Protein AF-A0A930ASU8-F1 (afdb_monomer_lite)

Sequence (53 aa):
MTKKEVPLKSHERLDRLEKENIDIIQSREVFSFSLDAVLLADFANIAKSRKAT

Radius of gyration: 14.81 Å; chains: 1; bounding box: 30×34×33 Å

pLDDT: mean 84.67, std 13.15, range [44.28, 95.0]

Structure (mmCIF, N/CA/C/O backbone):
data_AF-A0A930ASU8-F1
#
_entry.id   AF-A0A930ASU8-F1
#
loop_
_atom_site.group_PDB
_atom_site.id
_atom_site.type_symbol
_atom_site.label_atom_id
_atom_site.label_alt_id
_atom_site.label_comp_id
_atom_site.label_asym_id
_atom_site.label_entity_id
_atom_site.label_seq_id
_atom_site.pdbx_PDB_ins_code
_atom_site.Cartn_x
_atom_site.Cartn_y
_atom_site.Cartn_z
_atom_site.occupancy
_atom_site.B_iso_or_equiv
_atom_site.auth_seq_id
_atom_site.auth_comp_id
_atom_site.auth_asym_id
_atom_site.auth_atom_id
_atom_site.pdbx_PDB_model_num
ATOM 1 N N . MET A 1 1 ? -16.545 -10.519 -9.145 1.00 44.28 1 MET A N 1
ATOM 2 C CA . MET A 1 1 ? -15.471 -9.510 -9.018 1.00 44.28 1 MET A CA 1
ATOM 3 C C . MET A 1 1 ? -14.821 -9.363 -10.382 1.00 44.28 1 MET A C 1
ATOM 5 O O . MET A 1 1 ? -14.238 -10.321 -10.871 1.00 44.28 1 MET A O 1
ATOM 9 N N . THR A 1 2 ? -15.027 -8.232 -11.048 1.00 49.12 2 THR A N 1
ATOM 10 C CA . THR A 1 2 ? -14.440 -7.925 -12.359 1.00 49.12 2 THR A CA 1
ATOM 11 C C . THR A 1 2 ? -12.939 -7.704 -12.183 1.00 49.12 2 THR A C 1
ATOM 13 O O . THR A 1 2 ? -12.524 -6.756 -11.523 1.00 49.12 2 THR A O 1
ATOM 16 N N . LYS A 1 3 ? -12.125 -8.620 -12.718 1.00 56.41 3 LYS A N 1
ATOM 17 C CA . LYS A 1 3 ? -10.661 -8.542 -12.685 1.00 56.41 3 LYS A CA 1
ATOM 18 C C . LYS A 1 3 ? -10.239 -7.307 -13.485 1.00 56.41 3 LYS A C 1
ATOM 20 O O . LYS A 1 3 ? -10.401 -7.281 -14.701 1.00 56.41 3 LYS A O 1
ATOM 25 N N . LYS A 1 4 ? -9.787 -6.256 -12.799 1.00 67.06 4 LYS A N 1
ATOM 26 C CA . LYS A 1 4 ? -9.273 -5.049 -13.450 1.00 67.06 4 LYS A CA 1
ATOM 27 C C . LYS A 1 4 ? -7.900 -5.403 -14.015 1.00 67.06 4 LYS A C 1
ATOM 29 O O . LYS A 1 4 ? -7.000 -5.744 -13.254 1.00 67.06 4 LYS A O 1
ATOM 34 N N . GLU A 1 5 ? -7.755 -5.401 -15.335 1.00 73.19 5 GLU A N 1
ATOM 35 C CA . GLU A 1 5 ? -6.460 -5.653 -15.969 1.00 73.19 5 GLU A CA 1
ATOM 36 C C . GLU A 1 5 ? -5.559 -4.438 -15.744 1.00 73.19 5 GLU A C 1
ATOM 38 O O . GLU A 1 5 ? -5.761 -3.367 -16.314 1.00 73.19 5 GLU A O 1
ATOM 43 N N . VAL A 1 6 ? -4.599 -4.595 -14.834 1.00 82.19 6 VAL A N 1
ATOM 44 C CA . VAL A 1 6 ? -3.571 -3.597 -14.552 1.00 82.19 6 VAL A CA 1
ATOM 45 C C . VAL A 1 6 ? -2.366 -3.917 -15.440 1.00 82.19 6 VAL A C 1
ATOM 47 O O . VAL A 1 6 ? -1.802 -5.004 -15.297 1.00 82.19 6 VAL A O 1
ATOM 50 N N . PRO A 1 7 ? -1.965 -3.028 -16.368 1.00 88.38 7 PRO A N 1
ATOM 51 C CA . PRO A 1 7 ? -0.789 -3.264 -17.196 1.00 88.38 7 PRO A CA 1
ATOM 52 C C . PRO A 1 7 ? 0.474 -3.214 -16.327 1.00 88.38 7 PRO A C 1
ATOM 54 O O . PRO A 1 7 ? 0.758 -2.187 -15.713 1.00 88.38 7 PRO A O 1
ATOM 57 N N . LEU A 1 8 ? 1.222 -4.319 -16.278 1.00 90.56 8 LEU A N 1
ATOM 58 C CA . LEU A 1 8 ? 2.497 -4.421 -15.560 1.00 90.56 8 LEU A CA 1
ATOM 59 C C . LEU A 1 8 ? 3.664 -4.090 -16.496 1.00 90.56 8 LEU A C 1
ATOM 61 O O . LEU A 1 8 ? 3.688 -4.528 -17.649 1.00 90.56 8 LEU A O 1
ATOM 65 N N . LYS A 1 9 ? 4.642 -3.330 -16.001 1.00 91.50 9 LYS A N 1
ATOM 66 C CA . LYS A 1 9 ? 5.911 -3.083 -16.698 1.00 91.50 9 LYS A CA 1
ATOM 67 C C . LYS A 1 9 ? 6.903 -4.223 -16.449 1.00 91.50 9 LYS A C 1
ATOM 69 O O . LYS A 1 9 ? 6.653 -5.143 -15.671 1.00 91.50 9 LYS A O 1
ATOM 74 N N . SER A 1 10 ? 8.057 -4.160 -17.114 1.00 91.38 10 SER A N 1
ATOM 75 C CA . SER A 1 10 ? 9.140 -5.119 -16.876 1.00 91.38 10 SER A CA 1
ATOM 76 C C . SER A 1 10 ? 9.532 -5.131 -15.395 1.00 91.38 10 SER A C 1
ATOM 78 O O . SER A 1 10 ? 9.705 -4.075 -14.792 1.00 91.38 10 SER A O 1
ATOM 80 N N . HIS A 1 11 ? 9.667 -6.333 -14.832 1.00 91.81 11 HIS A N 1
ATOM 81 C CA . HIS A 1 11 ? 10.082 -6.592 -13.443 1.00 91.81 11 HIS A CA 1
ATOM 82 C C . HIS A 1 11 ? 9.071 -6.163 -12.363 1.00 91.81 11 HIS A C 1
ATOM 84 O O . HIS A 1 11 ? 9.349 -6.306 -11.169 1.00 91.81 11 HIS A O 1
ATOM 90 N N . GLU A 1 12 ? 7.877 -5.722 -12.769 1.00 93.94 12 GLU A N 1
ATOM 91 C CA . GLU A 1 12 ? 6.726 -5.541 -11.889 1.00 93.94 12 GLU A CA 1
ATOM 92 C C . GLU A 1 12 ? 5.918 -6.842 -11.756 1.00 93.94 12 GLU A C 1
ATOM 94 O O . GLU A 1 12 ? 5.861 -7.681 -12.657 1.00 93.94 12 GLU A O 1
ATOM 99 N N . ARG A 1 13 ? 5.271 -7.006 -10.606 1.00 92.69 13 ARG A N 1
ATOM 100 C CA . ARG A 1 13 ? 4.332 -8.084 -10.293 1.00 92.69 13 ARG A CA 1
ATOM 101 C C . ARG A 1 13 ? 3.153 -7.521 -9.511 1.00 92.69 13 ARG A C 1
ATOM 103 O O . ARG A 1 13 ? 3.298 -6.517 -8.816 1.00 92.69 13 ARG A O 1
ATOM 110 N N . LEU A 1 14 ? 2.007 -8.180 -9.618 1.00 92.06 14 LEU A N 1
ATOM 111 C CA . LEU A 1 14 ? 0.826 -7.870 -8.824 1.00 92.06 14 LEU A CA 1
ATOM 112 C C . LEU A 1 14 ? 0.732 -8.866 -7.668 1.00 92.06 14 LEU A C 1
ATOM 114 O O . LEU A 1 14 ? 0.605 -10.065 -7.911 1.00 92.06 14 LEU A O 1
ATOM 118 N N . ASP 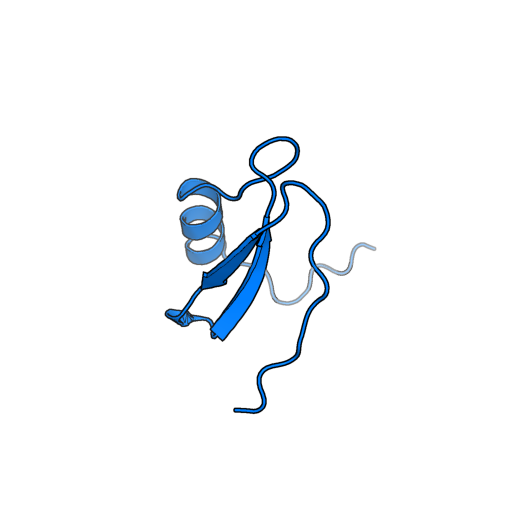A 1 15 ? 0.778 -8.363 -6.442 1.00 91.12 15 ASP A N 1
ATOM 119 C CA . ASP A 1 15 ? 0.568 -9.136 -5.220 1.00 91.12 15 ASP A CA 1
ATOM 120 C C . ASP A 1 15 ? -0.730 -8.672 -4.546 1.00 91.12 15 ASP A C 1
ATOM 122 O O . ASP A 1 15 ? -1.152 -7.522 -4.698 1.00 91.12 15 ASP A O 1
ATOM 126 N N . ARG A 1 16 ? -1.380 -9.569 -3.801 1.00 90.19 16 ARG A N 1
ATOM 127 C CA . ARG A 1 16 ? -2.661 -9.291 -3.145 1.00 90.19 16 ARG A CA 1
ATOM 128 C C . ARG A 1 16 ? -2.608 -9.593 -1.659 1.00 90.19 16 ARG A C 1
ATOM 130 O O . ARG A 1 16 ? -2.181 -10.667 -1.240 1.00 90.19 16 ARG A O 1
ATOM 137 N N . LEU A 1 17 ? -3.096 -8.650 -0.864 1.00 90.69 17 LEU A N 1
ATOM 138 C CA . LEU A 1 17 ? -3.359 -8.827 0.556 1.00 90.69 17 LEU A CA 1
ATOM 139 C C . LEU A 1 17 ? -4.809 -9.290 0.723 1.00 90.69 17 LEU A C 1
ATOM 141 O O . LEU A 1 17 ? -5.724 -8.475 0.818 1.00 90.69 17 LEU A O 1
ATOM 145 N N . GLU A 1 18 ? -5.009 -10.610 0.742 1.00 89.12 18 GLU A N 1
ATOM 146 C CA . GLU A 1 18 ? -6.340 -11.244 0.750 1.00 89.12 18 GLU A CA 1
ATOM 147 C C . GLU A 1 18 ? -7.234 -10.75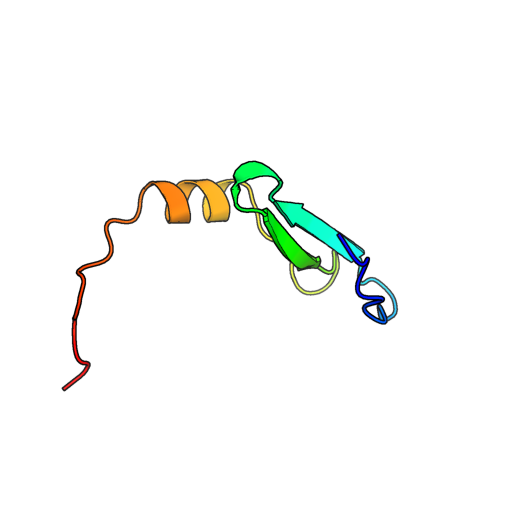7 1.902 1.00 89.12 18 GLU A C 1
ATOM 149 O O . GLU A 1 18 ? -8.405 -10.459 1.682 1.00 89.12 18 GLU A O 1
ATOM 154 N N . LYS A 1 19 ? -6.674 -10.613 3.114 1.00 89.44 19 LYS A N 1
ATOM 155 C CA . LYS A 1 19 ? -7.410 -10.167 4.313 1.00 89.44 19 LYS A CA 1
ATOM 156 C C . LYS A 1 19 ? -8.060 -8.792 4.120 1.00 89.44 19 LYS A C 1
ATOM 158 O O . LYS A 1 19 ? -9.213 -8.604 4.489 1.00 89.44 19 LYS A O 1
ATOM 163 N N . GLU A 1 20 ? -7.322 -7.860 3.525 1.00 88.69 20 GLU A N 1
ATOM 164 C CA . GLU A 1 20 ? -7.747 -6.466 3.354 1.00 88.69 20 GLU A CA 1
ATOM 165 C C . GLU A 1 20 ? -8.345 -6.206 1.962 1.00 88.69 20 GLU A C 1
ATOM 167 O O . GLU A 1 20 ? -8.802 -5.102 1.674 1.00 88.69 20 GLU A O 1
ATOM 172 N N . ASN A 1 21 ? -8.363 -7.223 1.088 1.00 90.12 21 ASN A N 1
ATOM 173 C CA . ASN A 1 21 ? -8.807 -7.127 -0.301 1.00 90.12 21 ASN A CA 1
ATOM 174 C C . ASN A 1 21 ? -8.087 -6.004 -1.086 1.00 90.12 21 ASN A C 1
ATOM 176 O O . ASN A 1 21 ? -8.704 -5.273 -1.863 1.00 90.12 21 ASN A O 1
ATOM 180 N N . ILE A 1 22 ? -6.776 -5.868 -0.866 1.00 90.62 22 ILE A N 1
ATOM 181 C CA . ILE A 1 22 ? -5.927 -4.850 -1.499 1.00 90.62 22 ILE A CA 1
ATOM 182 C C . ILE A 1 22 ? -5.009 -5.517 -2.520 1.00 90.62 22 ILE A C 1
ATOM 184 O O . ILE A 1 22 ? -4.303 -6.467 -2.186 1.00 90.62 22 ILE A O 1
ATOM 188 N N . ASP A 1 23 ? -4.967 -4.964 -3.729 1.00 91.44 23 ASP A N 1
ATOM 189 C CA . ASP A 1 23 ? -3.991 -5.319 -4.759 1.00 91.44 23 ASP A CA 1
ATOM 190 C C . ASP A 1 23 ? -2.863 -4.275 -4.781 1.00 91.44 23 ASP A C 1
ATOM 192 O O . ASP A 1 23 ? -3.124 -3.068 -4.755 1.00 91.44 23 ASP A O 1
ATOM 196 N N . ILE A 1 24 ? -1.607 -4.720 -4.844 1.00 92.19 24 ILE A N 1
ATOM 197 C CA . ILE A 1 24 ? -0.423 -3.855 -4.860 1.00 92.19 24 ILE A CA 1
ATOM 198 C C . ILE A 1 24 ? 0.560 -4.287 -5.949 1.00 92.19 24 ILE A C 1
ATOM 200 O O . ILE A 1 24 ? 0.871 -5.465 -6.114 1.00 92.19 24 ILE A O 1
ATOM 204 N N . ILE A 1 25 ? 1.069 -3.311 -6.701 1.00 93.38 25 ILE A N 1
ATOM 205 C CA . ILE A 1 25 ? 2.150 -3.531 -7.664 1.00 93.38 25 ILE A CA 1
ATOM 206 C C . ILE A 1 25 ? 3.478 -3.487 -6.912 1.00 93.38 25 ILE A C 1
ATOM 208 O O . ILE A 1 25 ? 3.743 -2.560 -6.147 1.00 93.38 25 ILE A O 1
ATOM 212 N N . GLN A 1 26 ? 4.330 -4.476 -7.148 1.00 94.25 26 GLN A N 1
ATOM 213 C CA . GLN A 1 26 ? 5.650 -4.587 -6.539 1.00 94.25 26 GLN A CA 1
ATOM 214 C C . GLN A 1 26 ? 6.704 -4.861 -7.605 1.00 94.25 26 GLN A C 1
ATOM 216 O O . GLN A 1 26 ? 6.416 -5.451 -8.638 1.00 94.25 26 GLN A O 1
ATOM 221 N N . SER A 1 27 ? 7.954 -4.506 -7.333 1.00 95.00 27 SER A N 1
ATOM 222 C CA . SER A 1 27 ? 9.103 -4.868 -8.163 1.00 95.00 27 SER A CA 1
ATOM 223 C C . SER A 1 27 ? 10.251 -5.311 -7.270 1.00 95.00 27 SER A C 1
ATOM 225 O O . SER A 1 27 ? 10.587 -4.650 -6.291 1.00 95.00 27 SER A O 1
ATOM 227 N N . ARG A 1 28 ? 10.878 -6.443 -7.597 1.00 89.88 28 ARG A N 1
ATOM 228 C CA . ARG A 1 28 ? 12.025 -6.934 -6.811 1.00 89.88 28 ARG A CA 1
ATOM 229 C C . ARG A 1 28 ? 13.238 -6.002 -6.886 1.00 89.88 28 ARG A C 1
ATOM 231 O O . ARG A 1 28 ? 14.094 -6.085 -6.018 1.00 89.88 28 ARG A O 1
ATOM 23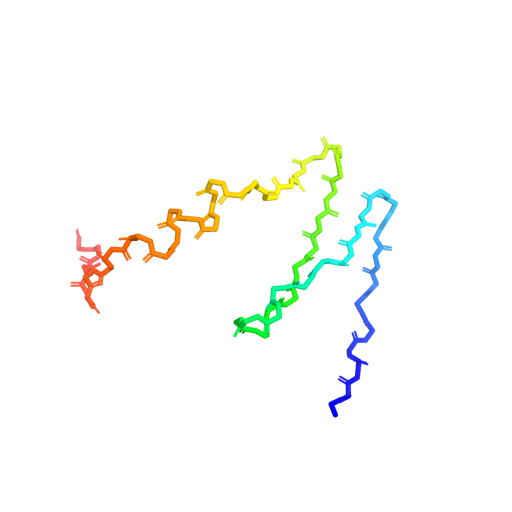8 N N . GLU A 1 29 ? 13.296 -5.143 -7.899 1.00 92.88 29 GLU A N 1
ATOM 239 C CA . GLU A 1 29 ? 14.433 -4.257 -8.148 1.00 92.88 29 GLU A CA 1
ATOM 240 C C . GLU A 1 29 ? 14.307 -2.920 -7.421 1.00 92.88 29 GLU A C 1
ATOM 242 O O . GLU A 1 29 ? 15.304 -2.402 -6.929 1.00 92.88 29 GLU A O 1
ATOM 247 N N . VAL A 1 30 ? 13.093 -2.364 -7.345 1.00 90.88 30 VAL A N 1
ATOM 248 C CA . VAL A 1 30 ? 12.891 -0.998 -6.834 1.00 90.88 30 VAL A CA 1
ATOM 249 C C . VAL A 1 30 ? 12.037 -0.919 -5.574 1.00 90.88 30 VAL A C 1
ATOM 251 O O . VAL A 1 30 ? 12.234 -0.001 -4.783 1.00 90.88 30 VAL A O 1
ATOM 254 N N . PHE A 1 31 ? 11.091 -1.843 -5.358 1.00 90.06 31 PHE A N 1
ATOM 255 C CA . PHE A 1 31 ? 10.215 -1.790 -4.186 1.00 90.06 31 PHE A CA 1
ATOM 256 C C . PHE A 1 31 ? 9.438 -3.088 -3.928 1.00 90.06 31 PHE A C 1
ATOM 258 O O . PHE A 1 31 ? 8.624 -3.533 -4.743 1.00 90.06 31 PHE A O 1
ATOM 265 N N . SER A 1 32 ? 9.580 -3.632 -2.720 1.00 92.12 32 SER A N 1
ATOM 266 C CA . SER A 1 32 ? 8.733 -4.710 -2.220 1.00 92.12 32 SER A CA 1
ATOM 267 C C . SER A 1 32 ? 8.387 -4.465 -0.754 1.00 92.12 32 SER A C 1
ATOM 269 O O . SER A 1 32 ? 9.285 -4.186 0.035 1.00 92.12 32 SER A O 1
ATOM 271 N N . PHE A 1 33 ? 7.113 -4.608 -0.374 1.00 90.94 33 PHE A N 1
ATOM 272 C CA . PHE A 1 33 ? 6.753 -4.634 1.039 1.00 90.94 33 PHE A CA 1
ATOM 273 C C . PHE A 1 33 ? 7.357 -5.877 1.705 1.00 90.94 33 PHE A C 1
ATOM 275 O O . PHE A 1 33 ? 7.456 -6.943 1.086 1.00 90.94 33 PHE A O 1
ATOM 282 N N . SER A 1 34 ? 7.769 -5.725 2.961 1.00 92.00 34 SER A N 1
ATOM 283 C CA . SER A 1 34 ? 8.164 -6.820 3.843 1.00 92.00 34 SER A CA 1
ATOM 284 C C . SER A 1 34 ? 7.031 -7.146 4.814 1.00 92.00 34 SER A C 1
ATOM 286 O O . SER A 1 34 ? 6.081 -6.373 4.970 1.00 92.00 34 SER A O 1
ATOM 288 N N . LEU A 1 35 ? 7.148 -8.278 5.507 1.00 91.00 35 LEU A N 1
ATOM 289 C CA . LEU A 1 35 ? 6.240 -8.620 6.601 1.00 91.00 35 LEU A CA 1
ATOM 290 C C . LEU A 1 35 ? 6.194 -7.510 7.665 1.00 91.00 35 LEU A C 1
ATOM 292 O O . LEU A 1 35 ? 5.123 -7.215 8.184 1.00 91.00 35 LEU A O 1
ATOM 296 N N . ASP A 1 36 ? 7.321 -6.844 7.928 1.00 94.56 36 ASP A N 1
ATOM 297 C CA . ASP A 1 36 ? 7.400 -5.756 8.908 1.00 94.56 36 ASP A CA 1
ATOM 298 C C . ASP A 1 36 ? 6.459 -4.598 8.566 1.00 94.56 36 ASP A C 1
ATOM 300 O O . ASP A 1 36 ? 5.833 -4.038 9.460 1.00 94.56 36 ASP A O 1
ATOM 304 N N . ALA A 1 37 ? 6.304 -4.258 7.281 1.00 92.81 37 ALA A N 1
ATOM 305 C CA . ALA A 1 37 ? 5.371 -3.215 6.852 1.00 92.81 37 ALA A CA 1
ATOM 306 C C . ALA A 1 37 ? 3.911 -3.607 7.130 1.00 92.81 37 ALA A C 1
ATOM 308 O O . ALA A 1 37 ? 3.108 -2.763 7.527 1.00 92.81 37 ALA A O 1
ATOM 309 N N . VAL A 1 38 ? 3.580 -4.891 6.961 1.00 91.06 38 VAL A N 1
ATOM 310 C CA . VAL A 1 38 ? 2.245 -5.432 7.258 1.00 91.06 38 VAL A CA 1
ATOM 311 C C . VAL A 1 38 ? 1.985 -5.407 8.764 1.00 91.06 38 VAL A C 1
ATOM 313 O O . VAL A 1 38 ? 0.939 -4.935 9.200 1.00 91.06 38 VAL A O 1
ATOM 316 N N . LEU A 1 39 ? 2.952 -5.859 9.565 1.00 93.88 39 LEU A N 1
ATOM 317 C CA . LEU A 1 39 ? 2.845 -5.862 11.025 1.00 93.88 39 LEU A CA 1
ATOM 318 C C . LEU A 1 39 ? 2.784 -4.444 11.597 1.00 93.88 39 LEU A C 1
ATOM 320 O O . LEU A 1 39 ? 2.004 -4.185 12.507 1.00 93.88 39 LEU A O 1
ATOM 324 N N . LEU A 1 40 ? 3.565 -3.512 11.047 1.00 93.94 40 LEU A N 1
ATOM 325 C CA . LEU A 1 40 ? 3.520 -2.108 11.444 1.00 93.94 40 LEU A CA 1
ATOM 326 C C . LEU A 1 40 ? 2.149 -1.493 11.151 1.00 93.94 40 LEU A C 1
ATOM 328 O O . LEU A 1 40 ? 1.641 -0.749 11.984 1.00 93.94 40 LEU A O 1
ATOM 332 N N . ALA A 1 41 ? 1.548 -1.805 9.999 1.00 91.38 41 A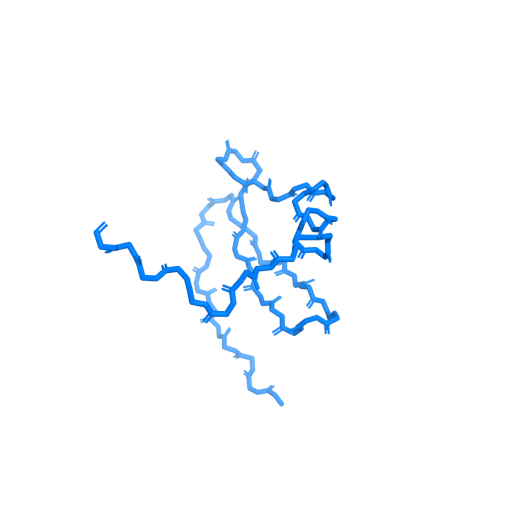LA A N 1
ATOM 333 C CA . ALA A 1 41 ? 0.214 -1.325 9.652 1.00 91.38 41 ALA A CA 1
ATOM 334 C C . ALA A 1 41 ? -0.869 -1.862 10.605 1.00 91.38 41 ALA A C 1
ATOM 336 O O . ALA A 1 41 ? -1.753 -1.102 10.991 1.00 91.38 41 ALA A O 1
ATOM 337 N N . ASP A 1 42 ? -0.777 -3.131 11.014 1.00 90.69 42 ASP A N 1
ATOM 338 C CA . ASP A 1 42 ? -1.698 -3.750 11.982 1.00 90.69 42 ASP A CA 1
ATOM 339 C C . ASP A 1 42 ? -1.500 -3.195 13.407 1.00 90.69 42 ASP A C 1
ATOM 341 O O . ASP A 1 42 ? -2.462 -2.953 14.133 1.00 90.69 42 ASP A O 1
ATOM 345 N N . PHE A 1 43 ? -0.251 -2.920 13.795 1.00 93.69 43 PHE A N 1
ATOM 346 C CA . PHE A 1 43 ? 0.097 -2.383 15.112 1.00 93.69 43 PHE A CA 1
ATOM 347 C C . PHE A 1 43 ? -0.208 -0.883 15.270 1.00 93.69 43 PHE A C 1
ATOM 349 O O . PHE A 1 43 ? -0.499 -0.410 16.374 1.00 93.69 43 PHE A O 1
ATOM 356 N N . ALA A 1 44 ? -0.094 -0.099 14.196 1.00 92.25 44 ALA A N 1
ATOM 357 C CA . ALA A 1 44 ? -0.175 1.354 14.260 1.00 92.25 44 ALA A CA 1
ATOM 358 C C . ALA A 1 44 ? -1.587 1.845 14.625 1.00 92.25 44 ALA A C 1
ATOM 360 O O . ALA A 1 44 ? -2.526 1.786 13.835 1.00 92.25 44 ALA A O 1
ATOM 361 N N . ASN A 1 45 ? -1.717 2.459 15.804 1.00 90.00 45 ASN A N 1
ATOM 362 C CA . ASN A 1 45 ? -2.926 3.183 16.192 1.00 90.00 45 ASN A CA 1
ATOM 363 C C . ASN A 1 45 ? -2.918 4.598 15.603 1.00 90.00 45 ASN A C 1
ATOM 365 O O . ASN A 1 45 ? -2.275 5.511 16.127 1.00 90.00 45 ASN A O 1
ATOM 369 N N . ILE A 1 46 ? -3.650 4.793 14.508 1.00 83.06 46 ILE A N 1
ATOM 370 C CA . ILE A 1 46 ? -3.759 6.096 13.846 1.00 83.06 46 ILE A CA 1
ATOM 371 C C . ILE A 1 46 ? -4.809 6.947 14.575 1.00 83.06 46 ILE A C 1
ATOM 373 O O . ILE A 1 46 ? -5.979 6.573 14.684 1.00 83.06 46 ILE A O 1
ATOM 377 N N . ALA A 1 47 ? -4.415 8.127 15.065 1.00 82.56 47 ALA A N 1
ATOM 378 C CA . ALA A 1 47 ? -5.367 9.095 15.604 1.00 82.56 47 ALA A CA 1
ATOM 379 C C . ALA A 1 47 ? -6.310 9.578 14.486 1.00 82.56 47 ALA A C 1
ATOM 381 O O . ALA A 1 47 ? -5.849 10.022 13.437 1.00 82.56 47 ALA A O 1
ATOM 382 N N . LYS A 1 48 ? -7.632 9.549 14.720 1.00 72.38 48 LYS A N 1
ATOM 383 C CA . LYS A 1 48 ? -8.673 9.847 13.706 1.00 72.38 48 LYS A CA 1
ATOM 384 C C . LYS A 1 48 ? -8.598 11.242 13.063 1.00 72.38 48 LYS A C 1
ATOM 386 O O . LYS A 1 48 ? -9.305 11.499 12.097 1.00 72.38 48 LYS A O 1
ATOM 391 N N . SER A 1 49 ? -7.771 12.148 13.578 1.00 64.56 49 SER A N 1
ATOM 392 C CA . SER A 1 49 ? -7.464 13.429 12.948 1.00 64.56 49 SER A CA 1
ATOM 393 C C . SER A 1 49 ? -6.295 14.078 13.682 1.00 64.56 49 SER A C 1
ATOM 395 O O . SER A 1 49 ? -6.481 14.672 14.743 1.00 64.56 49 SER A O 1
ATOM 397 N N . ARG A 1 50 ? -5.104 14.056 13.090 1.00 62.53 50 ARG A N 1
ATOM 398 C CA . ARG A 1 50 ? -4.155 15.152 13.285 1.00 62.53 50 ARG A CA 1
ATOM 399 C C . ARG A 1 50 ? -4.198 15.956 11.997 1.00 62.53 50 ARG A C 1
ATOM 401 O O . ARG A 1 50 ? -3.514 15.620 11.038 1.00 62.53 50 ARG A O 1
ATOM 408 N N . LYS A 1 51 ? -5.063 16.977 11.952 1.00 60.06 51 LYS A N 1
ATOM 409 C CA . LYS A 1 51 ? -4.902 18.035 10.953 1.00 60.06 51 LYS A CA 1
ATOM 410 C C . LYS A 1 51 ? -3.471 18.531 11.129 1.00 60.06 51 LYS A C 1
ATOM 412 O O . LYS A 1 51 ? -3.114 18.960 12.224 1.00 60.06 51 LYS A O 1
ATOM 417 N N . ALA A 1 52 ? -2.645 18.371 10.104 1.00 64.38 52 ALA A N 1
ATOM 418 C CA . ALA A 1 52 ? -1.399 19.106 10.022 1.00 64.38 52 ALA A CA 1
ATOM 419 C C . ALA A 1 52 ? 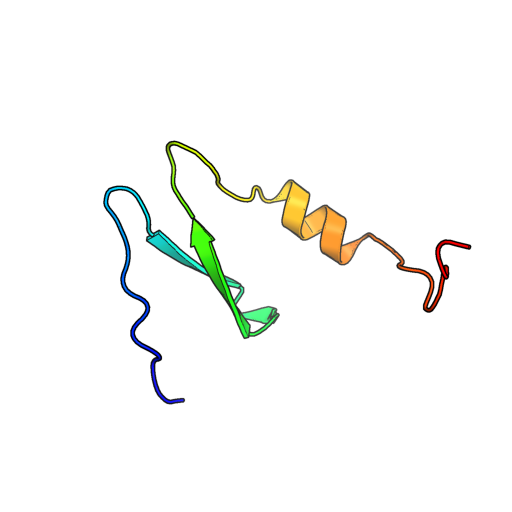-1.800 20.576 9.846 1.00 64.38 52 ALA A C 1
ATOM 421 O O . ALA A 1 52 ? -2.098 21.014 8.739 1.00 64.38 52 ALA A O 1
ATOM 422 N N . THR A 1 53 ? -1.994 21.260 10.972 1.00 53.38 53 THR A N 1
ATOM 423 C CA . THR A 1 53 ? -1.984 22.721 11.063 1.00 53.3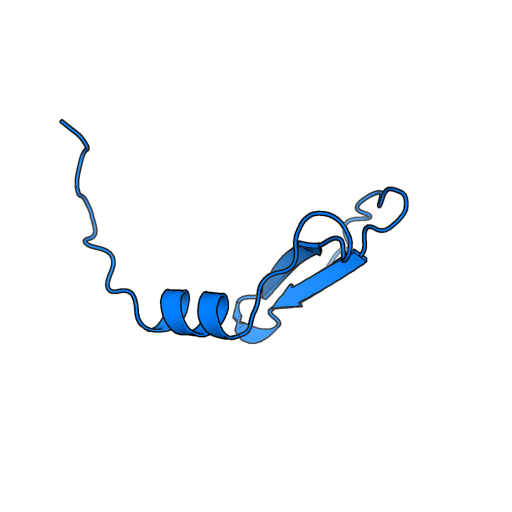8 53 THR A CA 1
ATOM 424 C C . THR A 1 53 ? -0.553 23.203 11.058 1.00 53.38 53 THR A C 1
ATOM 426 O O . THR A 1 53 ? 0.253 22.556 11.770 1.00 53.38 53 THR A O 1
#

Secondary structure (DSSP, 8-state):
-----PPP-TTEEEEEEGGGTEEEEEETTTB---HHHHHHHHH----S-----

Foldseek 3Di:
DPPDDDDDDPQWDWDADVVVRDIDIAGPVPDDDDVVNVVCVVPDDDDPDDPPD